Protein AF-A0AAE5BVG3-F1 (afdb_monomer_lite)

Organism: NCBI:txid2699202

Sequence (58 aa):
MTEDILLLLGVASVWTLLAIGYAIAPWGDMIGYARVWGLGAALFFVVAALVWNAARQP

Secondary structure (DSSP, 8-state):
-HHHHHHHHHHHHHHHHHHHHHHHS--TT-TTHHHHHHHHHHHHHHHHHHHHHHTT--

Structure (mmCIF, N/CA/C/O backbone):
data_AF-A0AAE5BVG3-F1
#
_entry.id   AF-A0AAE5BVG3-F1
#
loop_
_atom_site.group_PDB
_atom_site.id
_atom_site.type_symbol
_atom_site.label_atom_id
_atom_site.label_alt_id
_atom_site.label_comp_id
_atom_site.label_asym_id
_atom_site.label_entity_id
_atom_site.label_seq_id
_atom_site.pdbx_PDB_ins_code
_atom_site.Cartn_x
_atom_site.Cartn_y
_atom_site.Cartn_z
_atom_site.occupancy
_atom_site.B_iso_or_equiv
_atom_site.auth_seq_id
_atom_site.auth_comp_id
_atom_site.auth_asym_id
_atom_site.auth_atom_id
_atom_site.pdbx_PDB_model_num
ATOM 1 N N . MET A 1 1 ? -6.725 1.077 16.991 1.00 71.88 1 MET A N 1
ATOM 2 C CA . MET A 1 1 ? -7.601 1.668 15.955 1.00 71.88 1 MET A CA 1
ATOM 3 C C . MET A 1 1 ? -6.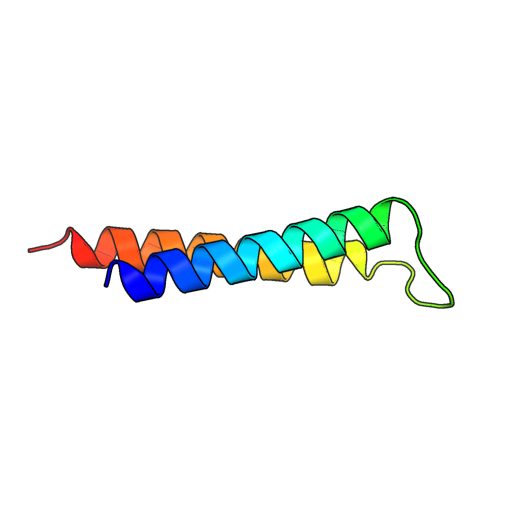875 2.740 15.153 1.00 71.88 1 MET A C 1
ATOM 5 O O . MET A 1 1 ? -6.563 2.487 14.001 1.00 71.88 1 MET A O 1
ATOM 9 N N . THR A 1 2 ? -6.564 3.915 15.720 1.00 88.69 2 THR A N 1
ATOM 10 C CA . THR A 1 2 ? -5.868 4.980 14.964 1.00 88.69 2 THR A CA 1
ATOM 11 C C . THR A 1 2 ? -4.458 4.570 14.533 1.00 88.69 2 THR A C 1
ATOM 13 O O . THR A 1 2 ? -4.114 4.743 13.370 1.00 88.69 2 THR A O 1
ATOM 16 N N . GLU A 1 3 ? -3.681 3.967 15.439 1.00 92.50 3 GLU A N 1
ATOM 17 C CA . GLU A 1 3 ? -2.345 3.416 15.149 1.00 92.50 3 GLU A CA 1
ATOM 18 C C . GLU A 1 3 ? -2.389 2.419 13.977 1.00 92.50 3 GLU A C 1
ATOM 20 O O . GLU A 1 3 ? -1.635 2.546 13.019 1.00 92.50 3 GLU A O 1
ATOM 25 N N . ASP A 1 4 ? -3.344 1.483 14.000 1.00 91.94 4 ASP A N 1
ATOM 26 C CA . ASP A 1 4 ? -3.500 0.449 12.968 1.00 91.94 4 ASP A CA 1
ATOM 27 C C . ASP A 1 4 ? -3.796 1.054 11.590 1.00 91.94 4 ASP A C 1
ATOM 29 O O . ASP A 1 4 ? -3.259 0.615 10.576 1.00 91.94 4 ASP A O 1
ATOM 33 N N . ILE A 1 5 ? -4.624 2.102 11.543 1.00 93.44 5 ILE A N 1
ATOM 34 C CA . ILE A 1 5 ? -4.953 2.812 10.302 1.00 93.44 5 ILE A CA 1
ATOM 35 C C . ILE A 1 5 ? -3.738 3.578 9.779 1.00 93.44 5 ILE A C 1
ATOM 37 O O . ILE A 1 5 ? -3.484 3.564 8.575 1.00 93.44 5 ILE A O 1
ATOM 41 N N . LEU A 1 6 ? -2.957 4.208 10.661 1.00 95.38 6 LEU A N 1
ATOM 42 C CA . LEU A 1 6 ? -1.710 4.872 10.278 1.00 95.38 6 LEU A CA 1
ATOM 43 C C . LEU A 1 6 ? -0.682 3.870 9.739 1.00 95.38 6 LEU A C 1
ATOM 45 O O . LEU A 1 6 ? -0.043 4.148 8.724 1.00 95.38 6 LEU A O 1
ATOM 49 N N . LEU A 1 7 ? -0.571 2.688 10.349 1.00 96.00 7 LEU A N 1
ATOM 50 C CA . LEU A 1 7 ? 0.277 1.604 9.852 1.00 96.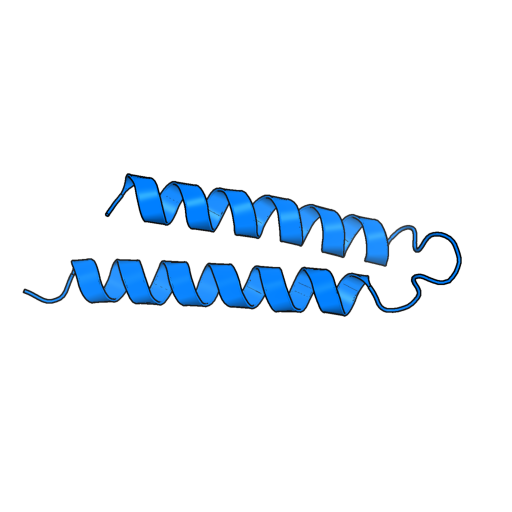00 7 LEU A CA 1
ATOM 51 C C . LEU A 1 7 ? -0.179 1.126 8.467 1.00 96.00 7 LEU A C 1
ATOM 53 O O . LEU A 1 7 ? 0.646 1.016 7.560 1.00 96.00 7 LEU A O 1
ATOM 57 N N . LEU A 1 8 ? -1.483 0.911 8.265 1.00 95.62 8 LEU A N 1
ATOM 58 C CA . LEU A 1 8 ? -2.036 0.518 6.964 1.00 95.62 8 LEU A CA 1
ATOM 59 C C . LEU A 1 8 ? -1.774 1.571 5.881 1.00 95.62 8 LEU A C 1
ATOM 61 O O . LEU A 1 8 ? -1.373 1.221 4.772 1.00 95.62 8 LEU A O 1
ATOM 65 N N . LEU A 1 9 ? -1.947 2.857 6.201 1.00 95.81 9 LEU A N 1
ATOM 66 C CA . LEU A 1 9 ? -1.634 3.958 5.286 1.00 95.81 9 LEU A CA 1
ATOM 67 C C . LEU A 1 9 ? -0.135 4.046 4.982 1.00 95.81 9 LEU A C 1
ATOM 69 O O . LEU A 1 9 ? 0.242 4.298 3.836 1.00 95.81 9 LEU A O 1
ATOM 73 N N . GLY A 1 10 ? 0.722 3.803 5.975 1.00 97.38 10 GLY A N 1
ATOM 74 C CA . GLY A 1 10 ? 2.172 3.744 5.797 1.00 97.38 10 GLY A CA 1
ATOM 75 C C . GLY A 1 10 ? 2.580 2.634 4.827 1.00 97.38 10 GLY A C 1
ATOM 76 O O . GLY A 1 10 ? 3.290 2.887 3.853 1.00 97.38 10 GLY A O 1
ATOM 77 N N . VAL A 1 11 ? 2.060 1.421 5.030 1.00 96.75 11 VAL A N 1
ATOM 78 C CA . VAL A 1 11 ? 2.301 0.276 4.138 1.00 96.75 11 VAL A CA 1
ATOM 79 C C . VAL A 1 11 ? 1.772 0.559 2.729 1.00 96.75 11 VAL A C 1
ATOM 81 O O . VAL A 1 11 ? 2.511 0.390 1.758 1.00 96.75 11 VAL A O 1
ATOM 84 N N . ALA A 1 12 ? 0.537 1.054 2.602 1.00 96.94 12 ALA A N 1
ATOM 85 C CA . ALA A 1 12 ? -0.059 1.398 1.311 1.00 96.94 12 ALA A CA 1
ATOM 86 C C . ALA A 1 12 ? 0.770 2.450 0.553 1.00 96.94 12 ALA A C 1
ATOM 88 O O . ALA A 1 12 ? 0.951 2.349 -0.663 1.00 96.94 12 ALA A O 1
ATOM 89 N N . SER A 1 13 ? 1.335 3.424 1.272 1.00 97.38 13 SER A N 1
ATOM 90 C CA . SER A 1 13 ? 2.209 4.455 0.703 1.00 97.38 13 SER A CA 1
ATOM 91 C C . SER A 1 13 ? 3.508 3.862 0.156 1.00 97.38 13 SER A C 1
ATOM 93 O O . SER A 1 13 ? 3.870 4.144 -0.984 1.00 97.38 13 SER A O 1
ATOM 95 N N . VAL A 1 14 ? 4.179 2.985 0.912 1.00 97.62 14 VAL A N 1
ATOM 96 C CA . VAL A 1 14 ? 5.399 2.299 0.442 1.00 97.62 14 VAL A CA 1
ATOM 97 C C . VAL A 1 14 ? 5.111 1.464 -0.804 1.00 97.62 14 VAL A C 1
ATOM 99 O O . VAL A 1 14 ? 5.847 1.541 -1.786 1.00 97.62 14 VAL A O 1
ATOM 102 N N . TRP A 1 15 ? 4.014 0.709 -0.805 1.00 97.25 15 TRP A N 1
ATOM 103 C CA . TRP A 1 15 ? 3.613 -0.092 -1.963 1.00 97.25 15 TRP A CA 1
ATOM 104 C C . TRP A 1 15 ? 3.289 0.774 -3.181 1.00 97.25 15 TRP A C 1
ATOM 106 O O . TRP A 1 15 ? 3.655 0.420 -4.299 1.00 97.25 15 TRP A O 1
ATOM 116 N N . THR A 1 16 ? 2.671 1.938 -2.974 1.00 96.81 16 THR A N 1
ATOM 117 C CA . THR A 1 16 ? 2.403 2.909 -4.045 1.00 96.81 16 THR A CA 1
ATOM 118 C C . THR A 1 16 ? 3.703 3.446 -4.639 1.00 96.81 16 THR A C 1
ATOM 120 O O . THR A 1 16 ? 3.849 3.484 -5.859 1.00 96.81 16 THR A O 1
ATOM 123 N N . LEU A 1 1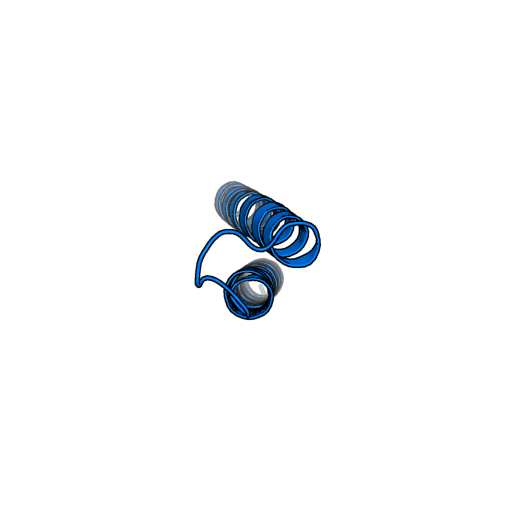7 ? 4.677 3.806 -3.798 1.00 96.88 17 LEU A N 1
ATOM 124 C CA . LEU A 1 17 ? 5.990 4.264 -4.257 1.00 96.88 17 LEU A CA 1
ATOM 125 C C . LEU A 1 17 ? 6.722 3.182 -5.057 1.00 96.88 17 LEU A C 1
ATOM 127 O O . LEU A 1 17 ? 7.292 3.481 -6.104 1.00 96.88 17 LEU A O 1
ATOM 131 N N . LEU A 1 18 ? 6.656 1.923 -4.616 1.00 94.00 18 LEU A N 1
ATOM 132 C CA . LEU A 1 18 ? 7.213 0.796 -5.364 1.00 94.00 18 LEU A CA 1
ATOM 133 C C . LEU A 1 18 ? 6.493 0.601 -6.701 1.00 94.00 18 LEU A C 1
ATOM 135 O O . LEU A 1 18 ? 7.152 0.447 -7.725 1.00 94.00 18 LEU A O 1
ATOM 139 N N . ALA A 1 19 ? 5.160 0.674 -6.728 1.00 94.31 19 ALA A N 1
ATOM 140 C CA . ALA A 1 19 ? 4.384 0.574 -7.961 1.00 94.31 19 ALA A CA 1
ATOM 141 C C . ALA A 1 19 ? 4.782 1.651 -8.979 1.00 94.31 19 ALA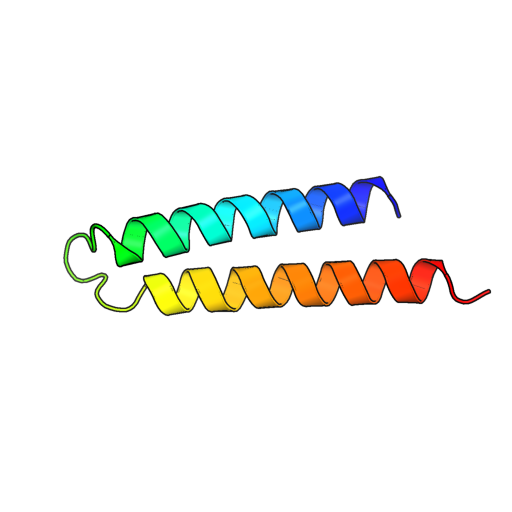 A C 1
ATOM 143 O O . ALA A 1 19 ? 4.987 1.339 -10.151 1.00 94.31 19 ALA A O 1
ATOM 144 N N . ILE A 1 20 ? 4.948 2.895 -8.519 1.00 94.81 20 ILE A N 1
ATOM 145 C CA . ILE A 1 20 ? 5.421 4.017 -9.337 1.00 94.81 20 ILE A CA 1
ATOM 146 C C . ILE A 1 20 ? 6.851 3.757 -9.823 1.00 94.81 20 ILE A C 1
ATOM 148 O O . ILE A 1 20 ? 7.119 3.880 -11.016 1.00 94.81 20 ILE A O 1
ATOM 152 N N . GLY A 1 21 ? 7.755 3.344 -8.931 1.00 93.25 21 GLY A N 1
ATOM 153 C CA . GLY A 1 21 ? 9.140 3.022 -9.280 1.00 93.25 21 GLY A CA 1
ATOM 154 C C . GLY A 1 21 ? 9.228 1.967 -10.383 1.00 93.25 21 GLY A C 1
ATOM 155 O O . GLY A 1 21 ? 9.883 2.191 -11.398 1.00 93.25 21 GLY A O 1
ATOM 156 N N . TYR A 1 22 ? 8.487 0.865 -10.242 1.00 90.88 22 TYR A N 1
ATOM 157 C CA . TYR A 1 22 ? 8.431 -0.203 -11.245 1.00 90.88 22 TYR A CA 1
ATOM 158 C C . TYR A 1 22 ? 7.681 0.183 -12.527 1.00 90.88 22 TYR A C 1
ATOM 160 O O . TYR A 1 22 ? 7.896 -0.452 -13.558 1.00 90.88 22 TYR A O 1
ATOM 168 N N . ALA A 1 23 ? 6.802 1.188 -12.492 1.00 90.06 23 ALA A N 1
ATOM 169 C CA . ALA A 1 23 ? 6.149 1.710 -13.692 1.00 90.06 23 ALA A CA 1
ATOM 170 C C . ALA A 1 23 ? 7.092 2.601 -14.515 1.00 90.06 23 ALA A C 1
ATOM 172 O O . ALA A 1 23 ? 7.023 2.589 -15.741 1.00 90.06 23 ALA A O 1
ATOM 173 N N . ILE A 1 24 ? 7.964 3.362 -13.844 1.00 92.00 24 ILE A N 1
ATOM 174 C CA . ILE A 1 24 ? 8.908 4.296 -14.475 1.00 92.00 24 ILE A CA 1
ATOM 175 C C . ILE A 1 24 ? 10.169 3.568 -14.948 1.00 92.00 24 ILE A C 1
ATOM 177 O O . ILE A 1 24 ? 10.638 3.796 -16.060 1.00 92.00 24 ILE A O 1
ATOM 181 N N . ALA A 1 25 ? 10.724 2.703 -14.103 1.00 89.50 25 ALA A N 1
ATOM 182 C CA . ALA A 1 25 ? 11.968 1.993 -14.357 1.00 89.50 25 ALA A CA 1
ATOM 183 C C . ALA A 1 25 ? 11.804 0.506 -14.006 1.00 89.50 25 ALA A C 1
ATOM 185 O O . ALA A 1 25 ? 12.283 0.058 -12.961 1.00 89.50 25 ALA A O 1
ATOM 186 N N . PRO A 1 26 ? 11.121 -0.282 -14.857 1.00 81.69 26 PRO A N 1
ATOM 187 C CA . PRO A 1 26 ? 11.095 -1.729 -14.698 1.00 81.69 26 PRO A CA 1
ATOM 188 C C . PRO A 1 26 ? 12.525 -2.278 -14.818 1.00 81.69 26 PRO A C 1
ATOM 190 O O . PRO A 1 26 ? 13.235 -1.986 -15.779 1.00 81.69 26 PRO A O 1
ATOM 193 N N . TRP A 1 27 ? 12.964 -3.043 -13.818 1.00 83.12 27 TRP A N 1
ATOM 194 C CA . TRP A 1 27 ? 14.315 -3.608 -13.749 1.00 83.12 27 TRP A CA 1
ATOM 195 C C . TRP A 1 27 ? 14.309 -5.114 -14.022 1.00 83.12 27 TRP A C 1
ATOM 197 O O . TRP A 1 27 ? 13.510 -5.852 -13.445 1.00 83.12 27 TRP A O 1
ATOM 207 N N . GLY A 1 28 ? 15.238 -5.572 -14.868 1.00 77.06 28 GLY A N 1
ATOM 208 C CA . GLY A 1 28 ? 15.374 -6.986 -15.234 1.00 77.06 28 GLY A CA 1
ATOM 209 C C . GLY A 1 28 ? 14.090 -7.562 -15.843 1.00 77.06 28 GLY A C 1
ATOM 210 O O . GLY A 1 28 ? 13.407 -6.888 -16.608 1.00 77.06 28 GLY A O 1
ATOM 211 N N . ASP A 1 29 ? 13.734 -8.788 -15.454 1.00 80.06 29 ASP A N 1
ATOM 212 C CA . ASP A 1 29 ? 12.516 -9.480 -15.911 1.00 80.06 29 ASP A CA 1
ATOM 213 C C . ASP A 1 29 ? 11.233 -9.058 -15.165 1.00 80.06 29 ASP A C 1
ATOM 215 O O . ASP A 1 29 ? 10.181 -9.678 -15.309 1.00 80.06 29 ASP A O 1
ATOM 219 N N . MET A 1 30 ? 11.263 -7.982 -14.371 1.00 81.12 30 MET A N 1
ATOM 220 C CA . MET A 1 30 ? 10.122 -7.561 -13.541 1.00 81.12 30 MET A CA 1
ATOM 221 C C . MET A 1 30 ? 9.059 -6.744 -14.298 1.00 81.12 30 MET A C 1
ATOM 223 O O . MET A 1 30 ? 8.359 -5.905 -13.720 1.00 81.12 30 MET A O 1
ATOM 227 N N . ILE A 1 31 ? 8.894 -6.985 -15.600 1.00 78.06 31 ILE A N 1
ATOM 228 C CA . ILE A 1 31 ? 7.857 -6.333 -16.406 1.00 78.06 31 ILE A CA 1
ATOM 229 C C . ILE A 1 31 ? 6.479 -6.735 -15.862 1.00 78.06 31 ILE A C 1
ATOM 231 O O . ILE A 1 31 ? 6.121 -7.906 -15.798 1.00 78.06 31 ILE A O 1
ATOM 235 N N . GLY A 1 32 ? 5.694 -5.738 -15.448 1.00 83.94 32 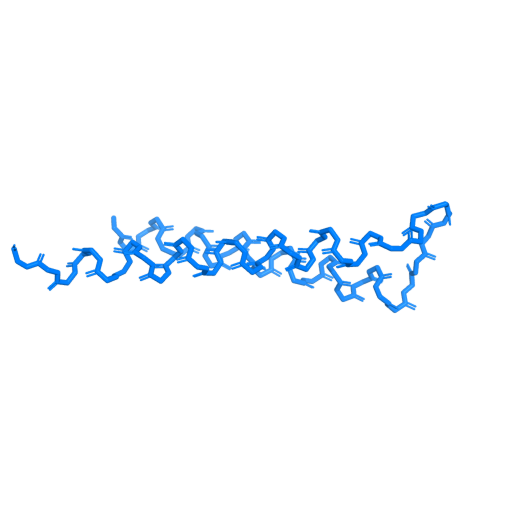GLY A N 1
ATOM 236 C CA . GLY A 1 32 ? 4.359 -5.937 -14.873 1.00 83.94 32 GLY A CA 1
ATOM 237 C C . GLY A 1 32 ? 4.300 -5.919 -13.343 1.00 83.94 32 GLY A C 1
ATOM 238 O O . GLY A 1 32 ? 3.200 -5.855 -12.793 1.00 83.94 32 GLY A O 1
ATOM 239 N N . TYR A 1 33 ? 5.439 -5.862 -12.644 1.00 86.75 33 TYR A N 1
ATOM 240 C CA . TYR A 1 33 ? 5.465 -5.780 -11.176 1.00 86.75 33 TYR A CA 1
ATOM 241 C C . TYR A 1 33 ? 4.806 -4.504 -10.645 1.00 86.75 33 TYR A C 1
ATOM 243 O O . TYR A 1 33 ? 4.223 -4.525 -9.564 1.00 86.75 33 TYR A O 1
ATOM 251 N N . ALA A 1 34 ? 4.782 -3.426 -11.434 1.00 90.25 34 ALA A N 1
ATOM 252 C CA . ALA A 1 34 ? 4.004 -2.227 -11.127 1.00 90.25 34 ALA A CA 1
ATOM 253 C C . ALA A 1 34 ? 2.529 -2.543 -10.807 1.00 90.25 34 ALA A C 1
ATOM 255 O O . ALA A 1 34 ? 1.963 -1.962 -9.884 1.00 90.25 34 ALA A O 1
ATOM 256 N N . ARG A 1 35 ? 1.912 -3.510 -11.509 1.00 91.56 35 ARG A N 1
ATOM 257 C CA . ARG A 1 35 ? 0.539 -3.950 -11.205 1.00 91.56 35 ARG A CA 1
ATOM 258 C C . ARG A 1 35 ? 0.462 -4.711 -9.891 1.00 91.56 35 ARG A C 1
ATOM 260 O O . ARG A 1 35 ? -0.500 -4.518 -9.164 1.00 91.56 35 ARG A O 1
ATOM 267 N N . VAL A 1 36 ? 1.447 -5.549 -9.574 1.00 93.25 36 VAL A N 1
ATOM 268 C CA . VAL A 1 36 ? 1.470 -6.323 -8.320 1.00 93.25 36 VAL A CA 1
ATOM 269 C C . VAL A 1 36 ? 1.536 -5.378 -7.120 1.00 93.25 36 VAL A C 1
ATOM 271 O O . VAL A 1 36 ? 0.691 -5.446 -6.227 1.00 93.25 36 VAL A O 1
ATOM 274 N N . TRP A 1 37 ? 2.482 -4.438 -7.149 1.00 93.75 37 TRP A N 1
ATOM 275 C CA . TRP A 1 37 ? 2.622 -3.414 -6.116 1.00 93.75 37 TRP A CA 1
ATOM 276 C C . TRP A 1 37 ? 1.397 -2.492 -6.053 1.00 93.75 37 TRP A C 1
ATOM 278 O O . TRP A 1 37 ? 0.899 -2.204 -4.968 1.00 93.75 37 TRP A O 1
ATOM 288 N N . GLY A 1 38 ? 0.852 -2.081 -7.203 1.00 93.25 38 GLY A N 1
ATOM 289 C CA . GLY A 1 38 ? -0.335 -1.225 -7.259 1.00 93.25 38 GLY A CA 1
ATOM 290 C C . GLY A 1 38 ? -1.599 -1.903 -6.721 1.00 93.25 38 GLY A C 1
ATOM 291 O O . GLY A 1 38 ? -2.351 -1.293 -5.965 1.00 93.25 38 GLY A O 1
ATOM 292 N N . LEU A 1 39 ? -1.818 -3.179 -7.053 1.00 95.19 39 LEU A N 1
ATOM 293 C CA . LEU A 1 39 ? -2.955 -3.956 -6.552 1.00 95.19 39 LEU A CA 1
ATOM 294 C C . LEU A 1 39 ? -2.881 -4.156 -5.040 1.00 95.19 39 LEU A C 1
ATOM 296 O O . LEU A 1 39 ? -3.890 -4.004 -4.355 1.00 95.19 39 LEU A O 1
ATOM 300 N N . GLY A 1 40 ? -1.700 -4.458 -4.499 1.00 95.12 40 GLY A N 1
ATOM 301 C CA . GLY A 1 40 ? -1.570 -4.582 -3.052 1.00 95.12 40 GLY A CA 1
ATOM 302 C C . GLY A 1 40 ? -1.685 -3.244 -2.325 1.00 95.12 40 GLY A C 1
ATOM 303 O O . GLY A 1 40 ? -2.327 -3.193 -1.281 1.00 95.12 40 GLY A O 1
ATOM 304 N N . ALA A 1 41 ? -1.186 -2.141 -2.898 1.00 95.69 41 ALA A N 1
ATOM 305 C CA . ALA A 1 41 ? -1.451 -0.805 -2.360 1.00 95.69 41 ALA A CA 1
ATOM 306 C C . ALA A 1 41 ? -2.962 -0.533 -2.269 1.00 95.69 41 ALA A C 1
ATOM 308 O O . ALA A 1 41 ? -3.457 -0.129 -1.217 1.00 95.69 41 ALA A O 1
ATOM 309 N N . ALA A 1 42 ? -3.708 -0.824 -3.342 1.00 96.50 42 ALA A N 1
ATOM 310 C CA . ALA A 1 42 ? -5.163 -0.692 -3.362 1.00 96.50 42 ALA A CA 1
ATOM 311 C C . ALA A 1 42 ? -5.840 -1.562 -2.287 1.00 96.50 42 ALA A C 1
ATOM 313 O O . ALA A 1 42 ? -6.740 -1.084 -1.597 1.00 96.50 42 ALA A O 1
ATOM 314 N N . LEU A 1 43 ? -5.376 -2.801 -2.090 1.00 97.19 43 LEU A N 1
ATOM 315 C CA . LEU A 1 43 ? -5.873 -3.681 -1.031 1.00 97.19 43 LEU A CA 1
ATOM 316 C C . LEU A 1 43 ? -5.677 -3.063 0.361 1.00 97.19 43 LEU A C 1
ATOM 318 O O . LEU A 1 43 ? -6.625 -3.027 1.144 1.00 97.19 43 LEU A O 1
ATOM 322 N N . PHE A 1 44 ? -4.489 -2.536 0.668 1.00 96.06 44 PHE A N 1
ATOM 323 C CA . PHE A 1 44 ? -4.232 -1.908 1.968 1.00 96.06 44 PHE A CA 1
ATOM 324 C C . PHE A 1 44 ? -5.083 -0.654 2.191 1.00 96.06 44 PHE A C 1
ATOM 326 O O . PHE A 1 44 ? -5.601 -0.467 3.292 1.00 96.06 44 PHE A O 1
ATOM 333 N N . PHE A 1 45 ? -5.308 0.163 1.157 1.00 96.44 45 PHE A N 1
ATOM 334 C CA . PHE A 1 45 ? -6.237 1.293 1.248 1.00 96.44 45 PHE A CA 1
ATOM 335 C C . PHE A 1 45 ? -7.678 0.848 1.516 1.00 96.44 45 PHE A C 1
ATOM 337 O O . PHE A 1 45 ? -8.358 1.451 2.347 1.00 96.44 45 PHE A O 1
ATOM 344 N N . VAL A 1 46 ? -8.142 -0.223 0.863 1.00 97.44 46 VAL A N 1
ATOM 345 C CA . VAL A 1 46 ? -9.476 -0.790 1.111 1.00 97.44 46 VAL A CA 1
ATOM 346 C C . VAL A 1 46 ? -9.593 -1.282 2.551 1.00 97.44 46 VAL A C 1
ATOM 348 O O . VAL A 1 46 ? -10.559 -0.945 3.230 1.00 97.44 46 VAL A O 1
ATOM 351 N N . VAL A 1 47 ? -8.599 -2.017 3.055 1.00 96.25 47 VAL A N 1
ATOM 352 C CA . VAL A 1 47 ? -8.594 -2.489 4.448 1.00 96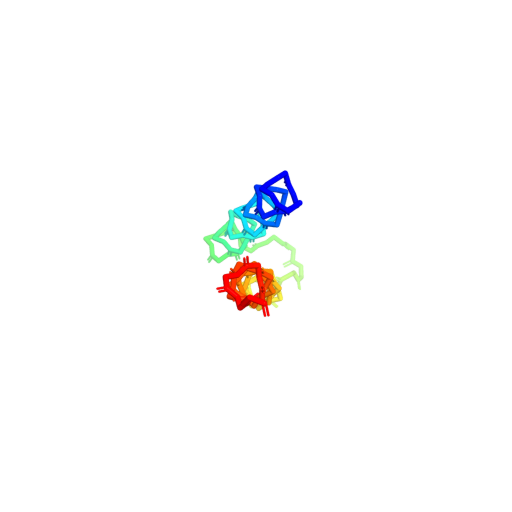.25 47 VAL A CA 1
ATOM 353 C C . VAL A 1 47 ? -8.599 -1.311 5.423 1.00 96.25 47 VAL A C 1
ATOM 355 O O . VAL A 1 47 ? -9.403 -1.307 6.352 1.00 96.25 47 VAL A O 1
ATOM 358 N N . ALA A 1 48 ? -7.784 -0.277 5.192 1.00 94.69 48 ALA A N 1
ATOM 359 C CA . ALA A 1 48 ? -7.784 0.931 6.018 1.00 94.69 48 ALA A CA 1
ATOM 360 C C . ALA A 1 48 ? -9.168 1.599 6.056 1.00 94.69 48 ALA A C 1
ATOM 362 O O . ALA A 1 48 ? -9.652 1.958 7.130 1.00 94.69 48 ALA A O 1
ATOM 363 N N . ALA A 1 49 ? -9.835 1.711 4.903 1.00 94.44 49 ALA A N 1
ATOM 364 C CA . ALA A 1 49 ? -11.179 2.273 4.806 1.00 94.44 49 ALA A CA 1
ATOM 365 C C . ALA A 1 49 ? -12.226 1.419 5.541 1.00 94.44 49 ALA A C 1
ATOM 367 O O . ALA A 1 49 ? -13.089 1.969 6.227 1.00 94.44 49 ALA A O 1
ATOM 368 N N . LEU A 1 50 ? -12.136 0.089 5.443 1.00 95.31 50 LEU A N 1
ATOM 369 C CA . LEU A 1 50 ? -13.030 -0.832 6.148 1.00 95.31 50 LEU A CA 1
ATOM 370 C C . LEU A 1 50 ? -12.848 -0.753 7.666 1.00 95.31 50 LEU A C 1
ATOM 372 O O . LEU A 1 50 ? -13.840 -0.637 8.382 1.00 95.31 50 LEU A O 1
ATOM 376 N N . VAL A 1 51 ? -11.605 -0.759 8.156 1.00 93.31 51 VAL A N 1
ATOM 377 C CA . VAL A 1 51 ? -11.291 -0.641 9.591 1.00 93.31 51 VAL A CA 1
ATOM 378 C C . VAL A 1 51 ? -11.787 0.693 10.139 1.00 93.31 51 VAL A C 1
ATOM 380 O O . VAL A 1 51 ? -12.435 0.742 11.180 1.00 93.31 51 VAL A O 1
ATOM 383 N N . TRP A 1 52 ? -11.545 1.778 9.409 1.00 93.00 52 TRP A N 1
ATOM 384 C CA . TRP A 1 52 ? -12.035 3.104 9.764 1.00 93.00 52 TRP A CA 1
ATOM 385 C C . TRP A 1 52 ? -13.563 3.185 9.807 1.00 93.00 52 TRP A C 1
ATOM 387 O O . TRP A 1 52 ? -14.126 3.800 10.710 1.00 93.00 52 TRP A O 1
ATOM 397 N N . ASN A 1 53 ? -14.248 2.556 8.849 1.00 94.12 53 ASN A N 1
ATOM 398 C CA . ASN A 1 53 ? -15.705 2.495 8.837 1.00 94.12 53 ASN A CA 1
ATOM 399 C C . ASN A 1 53 ? -16.251 1.650 9.996 1.00 94.12 53 ASN A C 1
ATOM 401 O O . ASN A 1 53 ? -17.208 2.060 10.644 1.00 94.12 53 ASN A O 1
ATOM 405 N N . ALA A 1 54 ? -15.628 0.507 10.286 1.00 91.56 54 ALA A N 1
ATOM 406 C CA . ALA A 1 54 ? -15.994 -0.341 11.417 1.00 91.56 54 ALA A CA 1
ATOM 407 C C . ALA A 1 54 ? -15.801 0.387 12.755 1.00 91.56 54 ALA A C 1
ATOM 409 O O . ALA A 1 54 ? -16.660 0.306 13.621 1.00 91.56 54 ALA A O 1
ATOM 410 N N . ALA A 1 55 ? -14.734 1.179 12.896 1.00 87.44 55 ALA A N 1
ATOM 411 C CA . ALA A 1 55 ? -14.475 1.984 14.090 1.00 87.44 55 ALA A CA 1
ATOM 412 C C . ALA A 1 55 ? -15.509 3.100 14.340 1.00 87.44 55 ALA A C 1
ATOM 414 O O . ALA A 1 55 ? -15.525 3.688 15.418 1.00 87.44 55 ALA A O 1
ATOM 415 N N . ARG A 1 56 ? -16.334 3.427 13.339 1.00 85.56 56 ARG A N 1
ATOM 416 C CA . ARG A 1 56 ? -17.385 4.452 13.420 1.00 85.56 56 ARG A CA 1
ATOM 417 C C . ARG A 1 56 ? -18.777 3.878 13.656 1.00 85.56 56 ARG A C 1
ATOM 419 O O . ARG A 1 56 ? -19.696 4.654 13.908 1.00 85.56 56 ARG A O 1
ATOM 426 N N . GLN A 1 57 ? -18.948 2.566 13.521 1.00 75.62 57 GLN A N 1
ATOM 427 C CA . GLN A 1 57 ? -20.206 1.908 13.851 1.00 75.62 57 GLN A CA 1
ATOM 428 C C . GLN A 1 57 ? -20.244 1.708 15.378 1.00 75.62 57 GLN A C 1
ATOM 430 O O . GLN A 1 57 ? -19.252 1.221 15.922 1.00 75.62 57 GLN A O 1
ATOM 435 N N . PRO A 1 58 ? -21.307 2.171 16.064 1.00 56.97 58 PRO A N 1
ATOM 436 C CA . PRO A 1 58 ? -21.420 2.115 17.522 1.00 56.97 58 PRO A CA 1
ATOM 437 C C . PRO A 1 58 ? -21.584 0.690 18.061 1.00 56.97 58 PRO A C 1
ATOM 439 O O . PRO A 1 58 ? -22.154 -0.159 17.337 1.00 56.97 58 PRO A O 1
#

Radius of gyration: 13.82 Å; chains: 1; bounding box: 37×14×34 Å

pLDDT: mean 91.01, std 7.63, range [56.97, 97.62]

Foldseek 3Di:
DVVVLVVLLVQLVVLQVVLVVCVVDPPDPNVPVSVVSNVVSVVSVVVSVVVVVVVPDD